Protein AF-A0A0T6B962-F1 (afdb_monomer_lite)

Foldseek 3Di:
DDDDDDDDDDDDDDDDDPPPPVPPPPDDDDVDDDDDPCCVPFNPVPDPDFADAQDPDDDDDDDDAQDKFWADGNNPAPDPRGHPCPCVPVVVVRPDGTHIDGD

Secondary structure (DSSP, 8-state):
-----------------S------------SSPPP-TTHHHH-GGG-SS------SSPPP----TT-EEEE-SSS--SSTTB--SGGG-GGGT--PPPEEEE-

Structure (mmCIF, N/CA/C/O backbone):
data_AF-A0A0T6B962-F1
#
_entry.id   AF-A0A0T6B962-F1
#
loop_
_atom_site.group_PDB
_atom_site.id
_atom_site.type_symbol
_atom_site.label_atom_id
_atom_site.label_alt_id
_atom_site.label_comp_id
_atom_site.label_asym_id
_atom_site.label_entity_id
_atom_site.label_seq_id
_atom_site.pdbx_PDB_ins_code
_atom_site.Cartn_x
_atom_site.Cartn_y
_atom_site.Cartn_z
_atom_site.occupancy
_atom_site.B_iso_or_equiv
_atom_site.auth_seq_id
_atom_site.auth_comp_id
_atom_site.auth_asym_id
_atom_site.auth_atom_id
_atom_site.pdbx_PDB_model_num
ATOM 1 N N . MET A 1 1 ? -47.800 38.612 43.539 1.00 45.03 1 MET A N 1
ATOM 2 C CA . MET A 1 1 ? -47.633 37.770 42.333 1.00 45.03 1 MET A CA 1
ATOM 3 C C . MET A 1 1 ? -46.361 36.953 42.507 1.00 45.03 1 MET A C 1
ATOM 5 O O . MET A 1 1 ? -45.278 37.511 42.420 1.00 45.03 1 MET A O 1
ATOM 9 N N . ALA A 1 2 ? -46.491 35.682 42.890 1.00 36.56 2 ALA A N 1
ATOM 10 C CA . ALA A 1 2 ? -45.364 34.795 43.178 1.00 36.56 2 ALA A CA 1
ATOM 11 C C . ALA A 1 2 ? -44.984 34.001 41.918 1.00 36.56 2 ALA A C 1
ATOM 13 O O . ALA A 1 2 ? -45.821 33.299 41.356 1.00 36.56 2 ALA A O 1
ATOM 14 N N . ILE A 1 3 ? -43.733 34.117 41.475 1.00 45.69 3 ILE A N 1
ATOM 15 C CA . ILE A 1 3 ? -43.151 33.296 40.406 1.00 45.69 3 ILE A CA 1
ATOM 16 C C . ILE A 1 3 ? -42.491 32.068 41.041 1.00 45.69 3 ILE A C 1
ATOM 18 O O . ILE A 1 3 ? -41.436 32.155 41.664 1.00 45.69 3 ILE A O 1
ATOM 22 N N . ASN A 1 4 ? -43.153 30.916 40.923 1.00 36.12 4 ASN A N 1
ATOM 23 C CA . ASN A 1 4 ? -42.670 29.630 41.421 1.00 36.12 4 ASN A CA 1
ATOM 24 C C . ASN A 1 4 ? -41.483 29.131 40.577 1.00 36.12 4 ASN A C 1
ATOM 26 O O . ASN A 1 4 ? -41.661 28.658 39.456 1.00 36.12 4 ASN A O 1
ATOM 30 N N . LEU A 1 5 ? -40.270 29.189 41.130 1.00 50.97 5 LEU A N 1
ATOM 31 C CA . LEU A 1 5 ? -39.082 28.534 40.577 1.00 50.97 5 LEU A CA 1
ATOM 32 C C . LEU A 1 5 ? -39.092 27.046 40.963 1.00 50.97 5 LEU A C 1
ATOM 34 O O . LEU A 1 5 ? -38.653 26.660 42.046 1.00 50.97 5 LEU A O 1
ATOM 38 N N . THR A 1 6 ? -39.587 26.180 40.080 1.00 47.81 6 THR A N 1
ATOM 39 C CA . THR A 1 6 ? -39.531 24.727 40.294 1.00 47.81 6 THR A CA 1
ATOM 40 C C . THR A 1 6 ? -38.126 24.194 40.001 1.00 47.81 6 THR A C 1
ATOM 42 O O . THR A 1 6 ? -37.717 24.057 38.847 1.00 47.81 6 THR A O 1
ATOM 45 N N . ARG A 1 7 ? -37.384 23.870 41.063 1.00 50.84 7 ARG A N 1
ATOM 46 C CA . ARG A 1 7 ? -36.069 23.208 41.039 1.00 50.84 7 ARG A CA 1
ATOM 47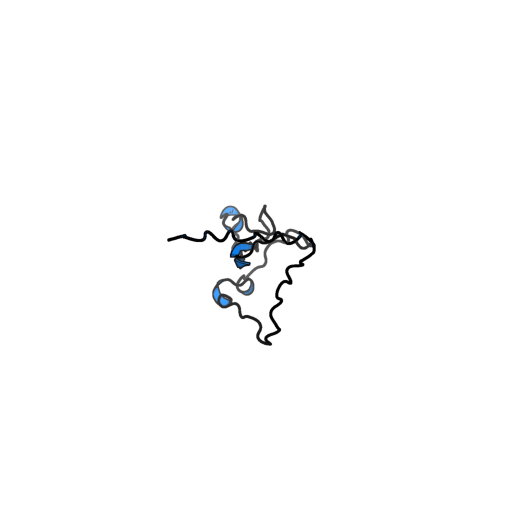 C C . ARG A 1 7 ? -36.215 21.807 40.415 1.00 50.84 7 ARG A C 1
ATOM 49 O O . ARG A 1 7 ? -36.738 20.896 41.056 1.00 50.84 7 ARG A O 1
ATOM 56 N N . ARG A 1 8 ? -35.797 21.615 39.156 1.00 43.09 8 ARG A N 1
ATOM 57 C CA . ARG A 1 8 ? -35.799 20.289 38.505 1.00 43.09 8 ARG A CA 1
ATOM 58 C C . ARG A 1 8 ? -34.811 19.365 39.228 1.00 43.09 8 ARG A C 1
ATOM 60 O O . ARG A 1 8 ? -33.618 19.647 39.276 1.00 43.09 8 ARG A O 1
ATOM 67 N N . LYS A 1 9 ? -35.317 18.270 39.803 1.00 44.16 9 LYS A N 1
ATOM 68 C CA . LYS A 1 9 ? -34.512 17.203 40.414 1.00 44.16 9 LYS A CA 1
ATOM 69 C C . LYS A 1 9 ? -33.656 16.530 39.334 1.00 44.16 9 LYS A C 1
ATOM 71 O O . LYS A 1 9 ? -34.195 15.970 38.382 1.00 44.16 9 LYS A O 1
ATOM 76 N N . ILE A 1 10 ? -32.335 16.592 39.482 1.00 47.19 10 ILE A N 1
ATOM 77 C CA . ILE A 1 10 ? -31.383 15.847 38.653 1.00 47.19 10 ILE A CA 1
ATOM 78 C C . ILE A 1 10 ? -31.394 14.399 39.152 1.00 47.19 10 ILE A C 1
ATOM 80 O O . ILE A 1 10 ? -30.964 14.120 40.268 1.00 47.19 10 ILE A O 1
ATOM 84 N N . ASN A 1 11 ? -31.918 13.483 38.340 1.00 37.28 11 ASN A N 1
ATOM 85 C CA . ASN A 1 11 ? -31.884 12.052 38.626 1.00 37.28 11 ASN A CA 1
ATOM 86 C C . ASN A 1 11 ? -30.536 11.479 38.166 1.00 37.28 11 ASN A C 1
ATOM 88 O O . ASN A 1 11 ? -30.369 11.159 36.990 1.00 37.28 11 ASN A O 1
ATOM 92 N N . PHE A 1 12 ? -29.584 11.336 39.090 1.00 45.31 12 PHE A N 1
ATOM 93 C CA . PHE A 1 12 ? -28.405 10.494 38.885 1.00 45.31 12 PHE A CA 1
ATOM 94 C C . PHE A 1 12 ? -28.856 9.029 38.815 1.00 45.31 12 PHE A C 1
ATOM 96 O O . PHE A 1 12 ? -29.319 8.471 39.808 1.00 45.31 12 PHE A O 1
ATOM 103 N N . ARG A 1 13 ? -28.755 8.410 37.634 1.00 44.00 13 ARG A N 1
ATOM 104 C CA . ARG A 1 13 ? -28.923 6.959 37.470 1.00 44.00 13 ARG A CA 1
ATOM 105 C C . ARG A 1 13 ? -27.546 6.284 37.537 1.00 44.00 13 ARG A C 1
ATOM 107 O O . ARG A 1 13 ? -26.596 6.829 36.978 1.00 44.00 13 ARG A O 1
ATOM 114 N N . PRO A 1 14 ? -27.422 5.147 38.243 1.00 40.28 14 PRO A N 1
ATOM 115 C CA . PRO A 1 14 ? -26.139 4.548 38.581 1.00 40.28 14 PRO A CA 1
ATOM 116 C C . PRO A 1 14 ? -25.439 3.978 37.345 1.00 40.28 14 PRO A C 1
ATOM 118 O O . PRO A 1 14 ? -26.069 3.451 36.429 1.00 40.28 14 PRO A O 1
ATOM 121 N N . VAL A 1 15 ? -24.114 4.090 37.353 1.00 49.84 15 VAL A N 1
ATOM 122 C CA . VAL A 1 15 ? -23.205 3.589 36.323 1.00 49.84 15 VAL A CA 1
ATOM 123 C C . VAL A 1 15 ? -23.060 2.078 36.499 1.00 49.84 15 VAL A C 1
ATOM 125 O O . VAL A 1 15 ? -22.288 1.633 37.340 1.00 49.84 15 VAL A O 1
ATOM 128 N N . LEU A 1 16 ? -23.810 1.277 35.741 1.00 41.47 16 LEU A N 1
ATOM 129 C CA . LEU A 1 16 ? -23.623 -0.176 35.686 1.00 41.47 16 LEU A CA 1
ATOM 130 C C . LEU A 1 16 ? -23.859 -0.696 34.262 1.00 41.47 16 LEU A C 1
ATOM 132 O O . LEU A 1 16 ? -24.994 -0.933 33.861 1.00 41.47 16 LEU A O 1
ATOM 136 N N . ASN A 1 17 ? -22.774 -0.856 33.500 1.00 38.25 17 ASN A N 1
ATOM 137 C CA . ASN A 1 17 ? -22.283 -2.145 32.984 1.00 38.25 17 ASN A CA 1
ATOM 138 C C . ASN A 1 17 ? -21.312 -1.899 31.808 1.00 38.25 17 ASN A C 1
ATOM 140 O O . ASN A 1 17 ? -21.706 -1.448 30.735 1.00 38.25 17 ASN A O 1
ATOM 144 N N . LEU A 1 18 ? -20.035 -2.215 32.030 1.00 40.72 18 LEU A N 1
ATOM 145 C CA . LEU A 1 18 ? -18.882 -1.972 31.153 1.00 40.72 18 LEU A CA 1
ATOM 146 C C . LEU A 1 18 ? -18.781 -2.951 29.958 1.00 40.72 18 LEU A C 1
ATOM 148 O O . LEU A 1 18 ? -17.703 -3.152 29.410 1.00 40.72 18 LEU A O 1
ATOM 152 N N . TYR A 1 19 ? -19.893 -3.571 29.556 1.00 43.00 19 TYR A N 1
ATOM 153 C CA . TYR A 1 19 ? -19.961 -4.554 28.467 1.00 43.00 19 TYR A CA 1
ATOM 154 C C . TYR A 1 19 ? -21.137 -4.283 27.523 1.00 43.00 19 TYR A C 1
ATOM 156 O O . TYR A 1 19 ? -21.796 -5.205 27.040 1.00 43.00 19 TYR A O 1
ATOM 164 N N . ALA A 1 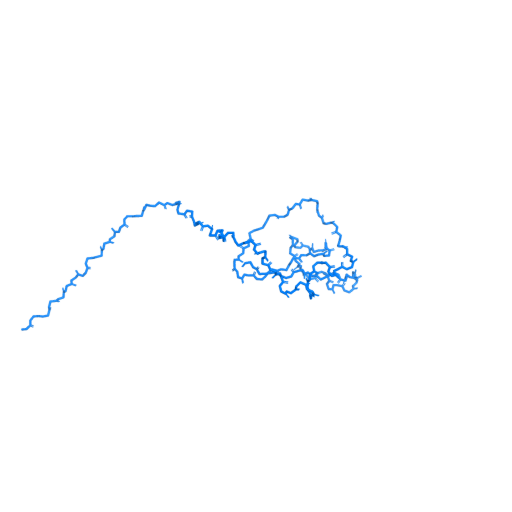20 ? -21.417 -3.013 27.227 1.00 47.00 20 ALA A N 1
ATOM 165 C CA . ALA A 1 20 ? -22.141 -2.692 26.006 1.00 47.00 20 ALA A CA 1
ATOM 166 C C . ALA A 1 20 ? -21.191 -2.968 24.834 1.00 47.00 20 ALA A C 1
ATOM 168 O O . ALA A 1 20 ? -20.520 -2.073 24.333 1.00 47.00 20 ALA A O 1
ATOM 169 N N . LEU A 1 21 ? -21.092 -4.244 24.447 1.00 45.66 21 LEU A N 1
ATOM 170 C CA . LEU A 1 21 ? -20.624 -4.637 23.130 1.00 45.66 21 LEU A CA 1
ATOM 171 C C . LEU A 1 21 ? -21.455 -3.817 22.148 1.00 45.66 21 LEU A C 1
ATOM 173 O O . LEU A 1 21 ? -22.644 -4.095 21.962 1.00 45.66 21 LEU A O 1
ATOM 177 N N . GLU A 1 22 ? -20.861 -2.767 21.589 1.00 44.47 22 GLU A N 1
ATOM 178 C CA . GLU A 1 22 ? -21.392 -2.112 20.410 1.00 44.47 22 GLU A CA 1
ATOM 179 C C . GLU A 1 22 ? -21.562 -3.228 19.391 1.00 44.47 22 GLU A C 1
ATOM 181 O O . GLU A 1 22 ? -20.598 -3.789 18.865 1.00 44.47 22 GLU A O 1
ATOM 186 N N . ARG A 1 23 ? -22.811 -3.668 19.225 1.00 47.81 23 ARG A N 1
ATOM 187 C CA . ARG A 1 23 ? -23.157 -4.677 18.244 1.00 47.81 23 ARG A CA 1
ATOM 188 C C . ARG A 1 23 ? -22.827 -4.020 16.922 1.00 47.81 23 ARG A C 1
ATOM 190 O O . ARG A 1 23 ? -23.574 -3.158 16.465 1.00 47.81 23 ARG A O 1
ATOM 197 N N . VAL A 1 24 ? -21.684 -4.384 16.351 1.00 44.53 24 VAL A N 1
ATOM 198 C CA . VAL A 1 24 ? -21.358 -4.067 14.968 1.00 44.53 24 VAL A CA 1
ATOM 199 C C . VAL A 1 24 ? -22.571 -4.539 14.180 1.00 44.53 24 VAL A C 1
ATOM 201 O O . VAL A 1 24 ? -22.880 -5.733 14.175 1.00 44.53 24 VAL A O 1
ATOM 204 N N . ASN A 1 25 ? -23.341 -3.597 13.635 1.00 49.19 25 ASN A N 1
ATOM 205 C CA . ASN A 1 25 ? -24.519 -3.906 12.842 1.00 49.19 25 ASN A CA 1
ATOM 206 C C . ASN A 1 25 ? -24.016 -4.559 11.557 1.00 49.19 25 ASN A C 1
ATOM 2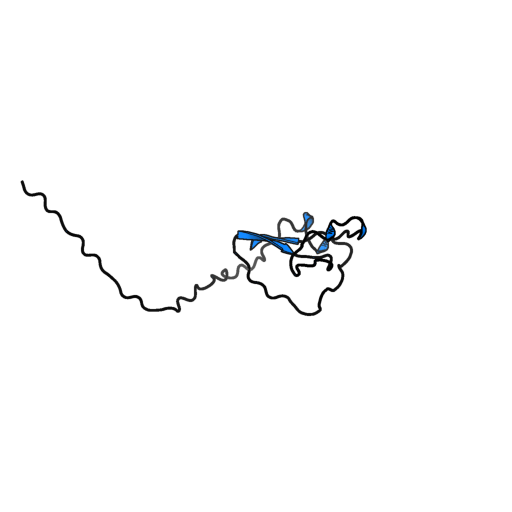08 O O . ASN A 1 25 ? -23.788 -3.887 10.555 1.00 49.19 25 ASN A O 1
ATOM 212 N N . TYR A 1 26 ? -23.785 -5.870 11.599 1.00 54.09 26 TYR A N 1
ATOM 213 C CA . TYR A 1 26 ? -23.534 -6.634 10.395 1.00 54.09 26 TYR A CA 1
ATOM 214 C C . TYR A 1 26 ? -24.802 -6.521 9.555 1.00 54.09 26 TYR A C 1
ATOM 216 O O . TYR A 1 26 ? -25.883 -6.933 9.991 1.00 54.09 26 TYR A O 1
ATOM 224 N N . SER A 1 27 ? -24.670 -5.858 8.404 1.00 59.50 27 SER A N 1
ATOM 225 C CA . SER A 1 27 ? -25.771 -5.564 7.495 1.00 59.50 27 SER A CA 1
ATOM 226 C C . SER A 1 27 ? -26.594 -6.829 7.269 1.00 59.50 27 SER A C 1
ATOM 228 O O . SER A 1 27 ? -26.048 -7.890 6.951 1.00 59.50 27 SER A O 1
ATOM 230 N N . LYS A 1 28 ? -27.910 -6.735 7.491 1.00 54.88 28 LYS A N 1
ATOM 231 C CA . LYS A 1 28 ? -28.839 -7.827 7.200 1.00 54.88 28 LYS A CA 1
ATOM 232 C C . LYS A 1 28 ? -28.676 -8.176 5.723 1.00 54.88 28 LYS A C 1
ATOM 234 O O . LYS A 1 28 ? -29.031 -7.380 4.866 1.00 54.88 28 LYS A O 1
ATOM 239 N N . LYS A 1 29 ? -28.097 -9.352 5.483 1.00 56.78 29 LYS A N 1
ATOM 240 C CA . LYS A 1 29 ? -27.881 -10.050 4.211 1.00 56.78 29 LYS A CA 1
ATOM 241 C C . LYS A 1 29 ? -28.818 -9.562 3.090 1.00 56.78 29 LYS A C 1
ATOM 243 O O . LYS A 1 29 ? -29.920 -10.081 2.935 1.00 56.78 29 LYS A O 1
ATOM 248 N N . SER A 1 30 ? -28.377 -8.584 2.301 1.00 63.00 30 SER A N 1
ATOM 249 C CA . SER A 1 30 ? -28.850 -8.438 0.927 1.00 63.00 30 SER A CA 1
ATOM 250 C C . SER A 1 30 ? -28.120 -9.488 0.091 1.00 63.00 30 SER A C 1
ATOM 252 O O . SER A 1 30 ? -26.924 -9.712 0.275 1.00 63.00 30 SER A O 1
ATOM 254 N N . ASN A 1 31 ? -28.826 -10.157 -0.822 1.00 68.31 31 ASN A N 1
ATOM 255 C CA . ASN A 1 31 ? -28.211 -11.128 -1.742 1.00 68.31 31 ASN A CA 1
ATOM 256 C C . ASN A 1 31 ? -27.309 -10.457 -2.794 1.00 68.31 31 ASN A C 1
ATOM 258 O O . ASN A 1 31 ? -26.671 -11.130 -3.598 1.00 68.31 31 ASN A O 1
ATOM 262 N N . GLU A 1 32 ? -27.256 -9.129 -2.790 1.00 74.94 32 GLU A N 1
ATOM 263 C CA . GLU A 1 32 ? -26.483 -8.327 -3.718 1.00 74.94 32 GLU A CA 1
ATOM 264 C C . GLU A 1 32 ? -25.160 -7.940 -3.064 1.00 74.94 32 GLU A C 1
ATOM 266 O O . GLU A 1 32 ? -25.115 -7.165 -2.105 1.00 74.94 32 GLU A O 1
ATOM 271 N N . ILE A 1 33 ? -24.079 -8.522 -3.582 1.00 75.12 33 ILE A N 1
ATOM 272 C CA . ILE A 1 33 ? -22.712 -8.147 -3.226 1.00 75.12 33 ILE A CA 1
ATOM 273 C C . ILE A 1 33 ? -22.520 -6.688 -3.668 1.00 75.12 33 ILE A C 1
ATOM 275 O O . ILE A 1 33 ? -22.742 -6.397 -4.849 1.00 75.12 33 ILE A O 1
ATOM 279 N N . PRO A 1 34 ? -22.117 -5.765 -2.773 1.00 72.81 34 PRO A N 1
ATOM 280 C CA . PRO A 1 34 ? -21.852 -4.386 -3.158 1.00 72.81 34 PRO A CA 1
ATOM 281 C C . PRO A 1 34 ? -20.771 -4.374 -4.240 1.00 72.81 34 PRO A C 1
ATOM 283 O O . PRO A 1 34 ? -19.654 -4.853 -4.036 1.00 72.81 34 PRO A O 1
ATOM 286 N N . LYS A 1 35 ? -21.126 -3.868 -5.423 1.00 73.31 35 LYS A N 1
ATOM 287 C CA . LYS A 1 35 ? -20.204 -3.796 -6.556 1.00 73.31 35 LYS A CA 1
ATOM 288 C C . LYS A 1 35 ? -19.257 -2.621 -6.357 1.00 73.31 35 LYS A C 1
ATOM 290 O O . LYS A 1 35 ? -19.683 -1.514 -6.032 1.00 73.31 35 LYS A O 1
ATOM 295 N N . ASN A 1 36 ? -17.969 -2.858 -6.580 1.00 71.50 36 ASN A N 1
ATOM 296 C CA . ASN A 1 36 ? -16.977 -1.797 -6.566 1.00 71.50 36 ASN A CA 1
ATOM 297 C C . ASN A 1 36 ? -17.146 -0.928 -7.823 1.00 71.50 36 ASN A C 1
ATOM 299 O O . ASN A 1 36 ? -16.743 -1.319 -8.912 1.00 71.50 36 ASN A O 1
ATOM 303 N N . VAL A 1 37 ? -17.731 0.261 -7.679 1.00 78.00 37 VAL A N 1
ATOM 304 C CA . VAL A 1 37 ? -18.023 1.162 -8.811 1.00 78.00 37 VAL A CA 1
ATOM 305 C C . VAL A 1 37 ? -16.747 1.632 -9.531 1.00 78.00 37 VAL A C 1
ATOM 307 O O . VAL A 1 37 ? -16.791 1.981 -10.704 1.00 78.00 37 VAL A O 1
ATOM 310 N N . ILE A 1 38 ? -15.588 1.605 -8.862 1.00 69.12 38 ILE A N 1
ATOM 311 C CA . ILE A 1 38 ? -14.287 1.974 -9.448 1.00 69.12 38 ILE A CA 1
ATOM 312 C C . ILE A 1 38 ? -13.484 0.758 -9.941 1.00 69.12 38 ILE A C 1
ATOM 314 O O . ILE A 1 38 ? -12.269 0.875 -10.143 1.00 69.12 38 ILE A O 1
ATOM 318 N N . GLN A 1 39 ? -14.131 -0.404 -10.112 1.00 67.06 39 GLN A N 1
ATOM 319 C CA . GLN A 1 39 ? -13.448 -1.656 -10.433 1.00 67.06 39 GLN A CA 1
ATOM 320 C C . GLN A 1 39 ? -12.601 -1.531 -11.710 1.00 67.06 39 GLN A C 1
ATOM 322 O O . GLN A 1 39 ? -11.422 -1.876 -11.705 1.00 67.06 39 GLN A O 1
ATOM 327 N N . ASP A 1 40 ? -13.134 -0.927 -12.763 1.00 65.00 40 ASP A N 1
ATOM 328 C CA . ASP A 1 40 ? -12.448 -0.876 -14.060 1.00 65.00 40 ASP A CA 1
ATOM 329 C C . ASP A 1 40 ? -11.287 0.135 -14.110 1.00 65.00 40 ASP A C 1
ATOM 331 O O . ASP A 1 40 ? -10.461 0.105 -15.020 1.00 65.00 40 ASP A O 1
ATOM 335 N N . LEU A 1 41 ? -11.192 1.034 -13.122 1.00 64.69 41 LEU A N 1
ATOM 336 C CA . LEU A 1 41 ? -10.225 2.136 -13.118 1.00 64.69 41 LEU A CA 1
ATOM 337 C C . LEU A 1 41 ? -9.017 1.881 -12.204 1.00 64.69 41 LEU A C 1
ATOM 339 O O . LEU A 1 41 ? -7.913 2.342 -12.501 1.00 64.69 41 LEU A O 1
ATOM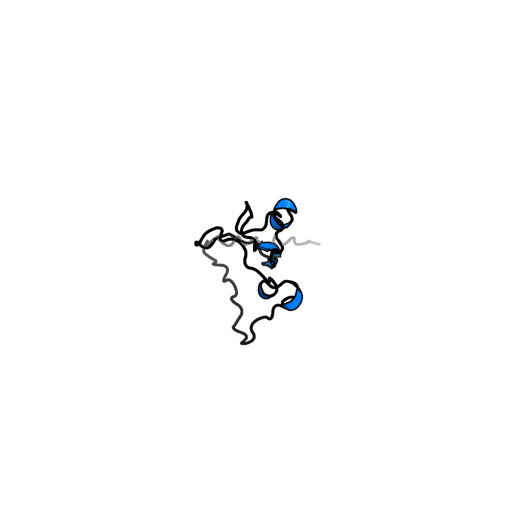 343 N N . ILE A 1 42 ? -9.219 1.230 -11.049 1.00 63.47 42 ILE A N 1
ATOM 344 C CA . ILE A 1 42 ? -8.211 1.160 -9.966 1.00 63.47 42 ILE A CA 1
ATOM 345 C C . ILE A 1 42 ? -8.130 -0.249 -9.335 1.00 63.47 42 ILE A C 1
ATOM 347 O O . ILE A 1 42 ? -7.557 -0.418 -8.258 1.00 63.47 42 ILE A O 1
ATOM 351 N N . SER A 1 43 ? -8.670 -1.292 -9.973 1.00 64.94 43 SER A N 1
ATOM 352 C CA . SER A 1 43 ? -8.593 -2.643 -9.391 1.00 64.94 43 SER A CA 1
ATOM 353 C C . SER A 1 43 ? -7.211 -3.269 -9.481 1.00 64.94 43 SER A C 1
ATOM 355 O O . SER A 1 43 ? -6.445 -3.018 -10.416 1.00 64.94 43 SER A O 1
ATOM 357 N N . ALA A 1 44 ? -6.923 -4.144 -8.512 1.00 66.50 44 ALA A N 1
ATOM 358 C CA . ALA A 1 44 ? -5.769 -5.038 -8.560 1.00 66.50 44 ALA A CA 1
ATOM 359 C C . ALA A 1 44 ? -5.736 -5.847 -9.865 1.00 66.50 44 ALA A C 1
ATOM 361 O O . ALA A 1 44 ? -4.658 -6.049 -10.411 1.00 66.50 44 ALA A O 1
ATOM 362 N N . ASP A 1 45 ? -6.903 -6.225 -10.394 1.00 67.31 45 ASP A N 1
ATOM 363 C CA . ASP A 1 45 ? -7.040 -7.041 -11.607 1.00 67.31 45 ASP A CA 1
ATOM 364 C C . ASP A 1 45 ? -6.467 -6.364 -12.862 1.00 67.31 45 ASP A C 1
ATOM 366 O O . ASP A 1 45 ? -6.026 -7.034 -13.791 1.00 67.31 45 ASP A O 1
ATOM 370 N N . ALA A 1 46 ? -6.411 -5.028 -12.884 1.00 71.12 46 ALA A N 1
ATOM 371 C CA . ALA A 1 46 ? -5.816 -4.277 -13.987 1.00 71.12 46 ALA A CA 1
ATOM 372 C C . ALA A 1 46 ? -4.273 -4.249 -13.936 1.00 71.12 46 ALA A C 1
ATOM 374 O O . ALA A 1 46 ? -3.626 -3.754 -14.864 1.00 71.12 46 ALA A O 1
ATOM 375 N N . GLN A 1 47 ? -3.649 -4.743 -12.859 1.00 73.44 47 GLN A N 1
ATOM 376 C CA . GLN A 1 47 ? -2.194 -4.830 -12.762 1.00 73.44 47 GLN A CA 1
ATOM 377 C C . GLN A 1 47 ? -1.701 -6.047 -13.554 1.00 73.44 47 GLN A C 1
ATOM 379 O O . GLN A 1 47 ? -1.965 -7.189 -13.203 1.00 73.44 47 GLN A O 1
ATOM 384 N N . LYS A 1 48 ? -0.931 -5.801 -14.620 1.00 81.38 48 LYS A N 1
ATOM 385 C CA . LYS A 1 48 ? -0.401 -6.852 -15.511 1.00 81.38 48 LYS A CA 1
ATOM 386 C C . LYS A 1 48 ? 0.576 -7.817 -14.821 1.00 81.38 48 LYS A C 1
ATOM 388 O O . LYS A 1 48 ? 0.839 -8.901 -15.330 1.00 81.38 48 LYS A O 1
ATOM 393 N N . GLU A 1 49 ? 1.157 -7.401 -13.701 1.00 86.75 49 GLU A N 1
ATOM 394 C CA . GLU A 1 49 ? 2.240 -8.094 -13.007 1.00 86.75 49 GLU A CA 1
ATOM 395 C C . GLU A 1 49 ? 2.076 -7.979 -11.488 1.00 86.75 49 GLU A C 1
ATOM 397 O O . GLU A 1 49 ? 1.797 -6.901 -10.955 1.00 86.75 49 GLU A O 1
ATOM 402 N N . ASN A 1 50 ? 2.317 -9.089 -10.790 1.00 85.94 50 ASN A N 1
ATOM 403 C CA . ASN A 1 50 ? 2.292 -9.138 -9.331 1.00 85.94 50 ASN A CA 1
ATOM 404 C C . ASN A 1 50 ? 3.549 -8.496 -8.729 1.00 85.94 50 ASN A C 1
ATOM 406 O O . ASN A 1 50 ? 4.632 -8.535 -9.316 1.00 85.94 50 ASN A O 1
ATOM 410 N N . GLY A 1 51 ? 3.402 -7.908 -7.540 1.00 88.38 51 GLY A N 1
ATOM 411 C CA . GLY A 1 51 ? 4.529 -7.398 -6.765 1.00 88.38 51 GLY A CA 1
ATOM 412 C C . GLY A 1 51 ? 5.393 -8.501 -6.158 1.00 88.38 51 GLY A C 1
ATOM 413 O O . GLY A 1 51 ? 5.090 -9.692 -6.233 1.00 88.38 51 GLY A O 1
ATOM 414 N N . ILE A 1 52 ? 6.479 -8.085 -5.512 1.00 93.81 52 ILE A N 1
ATOM 415 C CA . ILE A 1 52 ? 7.373 -9.003 -4.802 1.00 93.81 52 ILE A CA 1
ATOM 416 C C . ILE A 1 52 ? 6.698 -9.467 -3.505 1.00 93.81 52 ILE A C 1
ATOM 418 O O . ILE A 1 52 ? 6.034 -8.686 -2.823 1.00 93.81 52 ILE A O 1
ATOM 422 N N . ILE A 1 53 ? 6.889 -10.735 -3.142 1.00 94.38 53 ILE A N 1
ATOM 423 C CA . ILE A 1 53 ? 6.418 -11.266 -1.860 1.00 94.38 53 ILE A CA 1
ATOM 424 C C . ILE A 1 53 ? 7.251 -10.636 -0.738 1.00 94.38 53 ILE A C 1
ATOM 426 O O . ILE A 1 53 ? 8.461 -10.842 -0.684 1.00 94.38 53 ILE A O 1
ATOM 430 N N . TYR A 1 54 ? 6.605 -9.876 0.150 1.00 94.81 54 TYR A N 1
ATOM 431 C CA . TYR A 1 54 ? 7.258 -9.303 1.332 1.00 94.81 54 TYR A CA 1
ATOM 432 C C . TYR A 1 54 ? 7.343 -10.320 2.479 1.00 94.81 54 TYR A C 1
ATOM 434 O O . TYR A 1 54 ? 8.425 -10.599 2.982 1.00 94.81 54 TYR A O 1
ATOM 442 N N . ASP A 1 55 ? 6.202 -10.904 2.857 1.00 95.00 55 ASP A N 1
ATOM 443 C CA . ASP A 1 55 ? 6.082 -11.989 3.836 1.00 95.00 55 ASP A CA 1
ATOM 444 C C . ASP A 1 55 ? 4.937 -12.922 3.394 1.00 95.00 55 ASP A C 1
ATOM 446 O O . ASP A 1 55 ? 4.041 -12.520 2.648 1.00 95.00 55 ASP A O 1
ATOM 450 N N . LYS A 1 56 ? 4.974 -14.182 3.831 1.00 95.62 56 LYS A N 1
ATOM 451 C CA . LYS A 1 56 ? 3.918 -15.184 3.621 1.00 95.62 56 LYS A CA 1
ATOM 452 C C . LYS A 1 56 ? 2.829 -15.118 4.698 1.00 95.62 56 LYS A C 1
ATOM 454 O O . LYS A 1 56 ? 1.823 -15.815 4.591 1.00 95.62 56 LYS A O 1
ATOM 459 N N . LYS A 1 57 ? 3.034 -14.322 5.751 1.00 94.69 57 LYS A N 1
ATOM 460 C CA . LYS A 1 57 ? 2.084 -14.141 6.855 1.00 94.69 57 LYS A CA 1
ATOM 461 C C . LYS A 1 57 ? 1.153 -12.943 6.608 1.00 94.69 57 LYS A C 1
ATOM 463 O O . LYS A 1 57 ? 1.591 -11.942 6.045 1.00 94.69 57 LYS A O 1
ATOM 468 N N . PRO A 1 58 ? -0.119 -13.008 7.045 1.00 95.00 58 PRO A N 1
ATOM 469 C CA . PRO A 1 58 ? -1.034 -11.877 6.949 1.00 95.00 58 PRO A CA 1
ATOM 470 C C . PRO A 1 58 ? -0.699 -10.790 7.978 1.00 95.00 58 PRO A C 1
ATOM 472 O O . PRO A 1 58 ? -0.216 -11.076 9.075 1.00 95.00 58 PRO A O 1
ATOM 475 N N . PHE A 1 59 ? -1.049 -9.546 7.654 1.00 94.44 59 PHE A N 1
ATOM 476 C CA . PHE A 1 59 ? -0.939 -8.414 8.572 1.00 94.44 59 PHE A CA 1
ATOM 477 C C . PHE A 1 59 ? -2.258 -8.188 9.313 1.00 94.44 59 PHE A C 1
ATOM 479 O O . PHE A 1 59 ? -3.324 -8.142 8.701 1.00 94.44 59 PHE A O 1
ATOM 486 N N . ARG A 1 60 ? -2.183 -8.004 10.634 1.00 94.62 60 ARG A N 1
ATOM 487 C CA . ARG A 1 60 ? -3.293 -7.495 11.449 1.00 94.62 60 ARG A CA 1
ATOM 488 C C . ARG A 1 60 ? -3.015 -6.031 11.764 1.00 94.62 60 ARG A C 1
ATOM 490 O O . ARG A 1 60 ? -1.960 -5.727 12.313 1.00 94.62 60 ARG A O 1
ATOM 497 N N . MET A 1 61 ? -3.944 -5.141 11.425 1.00 93.62 61 MET A N 1
ATOM 498 C CA . MET A 1 61 ? -3.846 -3.722 11.764 1.00 93.62 61 MET A CA 1
ATOM 499 C C . MET A 1 61 ? -5.214 -3.160 12.164 1.00 93.62 61 MET A C 1
ATOM 501 O O . MET A 1 61 ? -6.216 -3.547 11.558 1.00 93.62 61 MET A O 1
ATOM 505 N N . PRO A 1 62 ? -5.274 -2.258 13.156 1.00 93.69 62 PRO A N 1
ATOM 506 C CA . PRO A 1 62 ? -6.482 -1.498 13.431 1.00 93.69 62 PRO A CA 1
ATOM 507 C C . PRO A 1 62 ? -6.721 -0.473 12.317 1.00 93.69 62 PRO A C 1
ATOM 509 O O . PRO A 1 62 ? -5.778 0.120 11.785 1.00 93.69 62 PRO A O 1
ATOM 512 N N . LEU A 1 63 ? -7.988 -0.266 11.976 1.00 93.38 63 LEU A N 1
ATOM 513 C CA . LEU A 1 63 ? -8.430 0.708 10.987 1.00 93.38 63 LEU A CA 1
ATOM 514 C C . LEU A 1 63 ? -9.468 1.638 11.619 1.00 93.38 63 LEU A C 1
ATOM 516 O O . LEU A 1 63 ? -10.268 1.208 12.446 1.00 93.38 63 LEU A O 1
ATOM 520 N N . GLU A 1 64 ? -9.434 2.908 11.230 1.00 93.56 64 GLU A N 1
ATOM 521 C CA . GLU A 1 64 ? -10.373 3.941 11.670 1.00 93.56 64 GLU A CA 1
ATOM 522 C C . GLU A 1 64 ? -11.418 4.168 10.572 1.00 93.56 64 GLU A C 1
ATOM 524 O O . GLU A 1 64 ? -11.055 4.322 9.403 1.00 93.56 64 GLU A O 1
ATOM 529 N N . ALA A 1 65 ? -12.700 4.198 10.939 1.00 93.69 65 ALA A N 1
ATOM 530 C CA . ALA A 1 65 ? -13.793 4.434 9.996 1.00 93.69 65 ALA A CA 1
ATOM 531 C C . ALA A 1 65 ? -13.707 5.836 9.363 1.00 93.69 65 ALA A C 1
ATOM 533 O O . ALA A 1 65 ? -13.336 6.806 10.027 1.00 93.69 65 ALA A O 1
ATOM 534 N N . GLY A 1 66 ? -14.035 5.940 8.075 1.00 91.50 66 GLY A N 1
ATOM 535 C CA . GLY A 1 66 ? -13.960 7.175 7.285 1.00 91.50 66 GLY A CA 1
ATOM 536 C C . 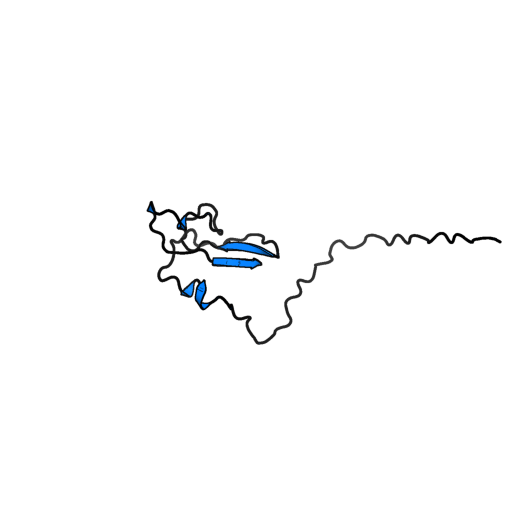GLY A 1 66 ? -12.536 7.604 6.915 1.00 91.50 66 GLY A C 1
ATOM 537 O O . GLY A 1 66 ? -12.328 8.650 6.296 1.00 91.50 66 GLY A O 1
ATOM 538 N N . LYS A 1 67 ? -11.515 6.821 7.287 1.00 93.62 67 LYS A N 1
ATOM 539 C CA . LYS A 1 67 ? -10.124 7.113 6.939 1.00 93.62 67 LYS A CA 1
ATOM 540 C C . LYS A 1 67 ? -9.724 6.403 5.659 1.00 93.62 67 LYS A C 1
ATOM 542 O O . LYS A 1 67 ? -9.982 5.219 5.450 1.00 93.62 67 LYS A O 1
ATOM 547 N N . ARG A 1 68 ? -9.024 7.142 4.799 1.00 93.44 68 ARG A N 1
ATOM 548 C CA . ARG A 1 68 ? -8.509 6.631 3.528 1.00 93.44 68 ARG A CA 1
ATOM 549 C C . ARG A 1 68 ? -7.141 5.997 3.729 1.00 93.44 68 ARG A C 1
ATOM 551 O O . ARG A 1 68 ? -6.182 6.666 4.116 1.00 93.44 68 ARG A O 1
ATOM 558 N N . TYR A 1 69 ? -7.039 4.724 3.386 1.00 94.44 69 TYR A N 1
ATOM 559 C CA . TYR A 1 69 ? -5.810 3.949 3.418 1.00 94.44 69 TYR A CA 1
ATOM 560 C C . TYR A 1 69 ? -5.339 3.621 2.001 1.00 94.44 69 TYR A C 1
ATOM 562 O O . TYR A 1 69 ? -6.092 3.664 1.027 1.00 94.44 69 TYR A O 1
ATOM 570 N N . SER A 1 70 ? -4.044 3.339 1.868 1.00 95.00 70 SER A N 1
ATOM 571 C CA . SER A 1 70 ? -3.428 2.921 0.607 1.00 95.00 70 SER A CA 1
ATOM 572 C C . SER A 1 70 ? -2.683 1.612 0.830 1.00 95.00 70 SER A C 1
ATOM 574 O O . SER A 1 70 ? -1.638 1.613 1.474 1.00 95.00 70 SER A O 1
ATOM 576 N N . TRP A 1 71 ? -3.207 0.510 0.306 1.00 95.12 71 TRP A N 1
ATOM 577 C CA . TRP A 1 71 ? -2.609 -0.818 0.392 1.00 95.12 71 TRP A CA 1
ATOM 578 C C . TRP A 1 71 ? -1.441 -0.973 -0.587 1.00 95.12 71 TRP A C 1
ATOM 580 O O . TRP A 1 71 ? -1.531 -0.560 -1.749 1.00 95.12 71 TRP A O 1
ATOM 590 N N . CYS A 1 72 ? -0.333 -1.565 -0.139 1.00 95.00 72 CYS A N 1
ATOM 591 C CA . CYS A 1 72 ? 0.825 -1.805 -0.996 1.00 95.00 72 CYS A CA 1
ATOM 592 C C . CYS A 1 72 ? 0.599 -3.001 -1.938 1.00 95.00 72 CYS A C 1
ATOM 594 O O . CYS A 1 72 ? 0.280 -4.096 -1.491 1.00 95.00 72 CYS A O 1
ATOM 596 N N . LEU A 1 73 ? 0.852 -2.813 -3.239 1.00 93.25 73 LEU A N 1
ATOM 597 C CA . LEU A 1 73 ? 0.844 -3.897 -4.238 1.00 93.25 73 LEU A CA 1
ATOM 598 C C . LEU A 1 73 ? 2.218 -4.236 -4.809 1.00 93.25 73 LEU A C 1
ATOM 600 O O . LEU A 1 73 ? 2.388 -5.308 -5.371 1.00 93.25 73 LEU A O 1
ATOM 604 N N . CYS A 1 74 ? 3.210 -3.351 -4.682 1.00 93.75 74 CYS A N 1
ATOM 605 C CA . CYS A 1 74 ? 4.533 -3.593 -5.263 1.00 93.75 74 CYS A CA 1
ATOM 606 C C . CYS A 1 74 ? 5.437 -4.482 -4.393 1.00 93.75 74 CYS A C 1
ATOM 608 O O . CYS A 1 74 ? 6.469 -4.953 -4.870 1.00 93.75 74 CYS A O 1
ATOM 610 N N . GLY A 1 75 ? 5.096 -4.672 -3.113 1.00 93.44 75 GLY A N 1
ATOM 611 C CA . GLY A 1 75 ? 5.881 -5.475 -2.170 1.00 93.44 75 GLY A CA 1
ATOM 612 C C . GLY A 1 75 ? 7.137 -4.801 -1.614 1.00 93.44 75 GLY A C 1
ATOM 613 O O . GLY A 1 75 ? 7.783 -5.351 -0.731 1.00 93.44 75 GLY A O 1
ATOM 614 N N . ARG A 1 76 ? 7.490 -3.602 -2.095 1.00 94.50 76 ARG A N 1
ATOM 615 C CA . ARG A 1 76 ? 8.741 -2.908 -1.731 1.00 94.50 76 ARG A CA 1
ATOM 616 C C . ARG A 1 76 ? 8.597 -1.855 -0.636 1.00 94.50 76 ARG A C 1
ATOM 618 O O . ARG A 1 76 ? 9.563 -1.155 -0.342 1.00 94.50 76 ARG A O 1
ATOM 625 N N . SER A 1 77 ? 7.399 -1.684 -0.085 1.00 96.25 77 SER A N 1
ATOM 626 C CA . SER A 1 77 ? 7.183 -0.670 0.941 1.00 96.25 77 SER A CA 1
ATOM 627 C C . SER A 1 77 ? 7.940 -1.004 2.223 1.00 96.25 77 SER A C 1
ATOM 629 O O . SER A 1 77 ? 7.981 -2.159 2.640 1.00 96.25 77 SER A O 1
ATOM 631 N N . LYS A 1 78 ? 8.497 0.015 2.881 1.00 94.44 78 LYS A N 1
ATOM 632 C CA . LYS A 1 78 ? 9.104 -0.121 4.211 1.00 94.44 78 LYS A CA 1
ATOM 633 C C . LYS A 1 78 ? 8.073 -0.037 5.342 1.00 94.44 78 LYS A C 1
ATOM 635 O O . LYS A 1 78 ? 8.420 -0.302 6.486 1.00 94.44 78 LYS A O 1
ATOM 640 N N . LYS A 1 79 ? 6.822 0.337 5.038 1.00 95.00 79 LYS A N 1
ATOM 641 C CA . LYS A 1 79 ? 5.721 0.510 6.006 1.00 95.00 79 LYS A CA 1
ATOM 642 C C . LYS A 1 79 ? 4.558 -0.453 5.738 1.00 95.00 79 LYS A C 1
ATOM 644 O O . LYS A 1 79 ? 3.394 -0.057 5.804 1.00 95.00 79 LYS A O 1
ATOM 649 N N . GLN A 1 80 ? 4.878 -1.705 5.407 1.00 95.25 80 GLN A N 1
ATOM 650 C CA . GLN A 1 80 ? 3.871 -2.738 5.149 1.00 95.25 80 GLN A CA 1
ATOM 651 C C . GLN A 1 80 ? 2.888 -2.872 6.325 1.00 95.25 80 GLN A C 1
ATOM 653 O O . GLN A 1 80 ? 3.311 -2.757 7.478 1.00 95.25 80 GLN A O 1
ATOM 658 N N . PRO A 1 81 ? 1.587 -3.098 6.059 1.00 95.56 81 PRO A N 1
ATOM 659 C CA . PRO A 1 81 ? 0.972 -3.420 4.757 1.00 95.56 81 PRO A CA 1
ATOM 660 C C . PRO A 1 81 ? 0.626 -2.202 3.875 1.00 95.56 81 PRO A C 1
ATOM 662 O O . PRO A 1 81 ? 0.102 -2.340 2.765 1.00 95.56 81 PRO A O 1
ATOM 665 N N . LEU A 1 82 ? 0.872 -0.989 4.371 1.00 96.88 82 LEU A N 1
ATOM 666 C CA . LEU A 1 82 ? 0.489 0.241 3.691 1.00 96.88 82 LEU A CA 1
ATOM 667 C C . LEU A 1 82 ? 1.565 0.706 2.710 1.00 96.88 82 LEU A C 1
ATOM 669 O O . LEU A 1 82 ? 2.746 0.389 2.813 1.00 96.88 82 LEU A O 1
ATOM 673 N N . CYS A 1 83 ? 1.139 1.490 1.730 1.00 96.44 83 CYS A N 1
ATOM 674 C CA . CYS A 1 83 ? 2.015 2.096 0.749 1.00 96.44 83 CYS A CA 1
ATOM 675 C C . CYS A 1 83 ? 2.702 3.350 1.312 1.00 96.44 83 CYS A C 1
ATOM 677 O O . CYS A 1 83 ? 2.045 4.323 1.668 1.00 96.44 83 CYS A O 1
ATOM 679 N N . ASP A 1 84 ? 4.033 3.378 1.260 1.00 96.50 84 ASP A N 1
ATOM 680 C CA . ASP A 1 84 ? 4.885 4.517 1.646 1.00 96.50 84 ASP A CA 1
ATOM 681 C C . ASP A 1 84 ? 5.333 5.406 0.471 1.00 96.50 84 ASP A C 1
ATOM 683 O O . ASP A 1 84 ? 6.048 6.383 0.668 1.00 96.50 84 ASP A O 1
ATOM 687 N N . GLY A 1 85 ? 4.928 5.077 -0.758 1.00 94.19 85 GLY A N 1
ATOM 688 C CA . GLY A 1 85 ? 5.313 5.816 -1.965 1.00 94.19 85 GLY A CA 1
ATOM 689 C C . GLY A 1 85 ? 6.531 5.256 -2.699 1.00 94.19 85 GLY A C 1
ATOM 690 O O . GLY A 1 85 ? 6.831 5.735 -3.790 1.00 94.19 85 GLY A O 1
ATOM 691 N N . THR A 1 86 ? 7.167 4.191 -2.194 1.00 94.69 86 THR A N 1
ATOM 692 C CA . THR A 1 86 ? 8.333 3.551 -2.837 1.00 94.69 86 THR A CA 1
ATOM 693 C C . THR A 1 86 ? 8.056 3.116 -4.283 1.00 94.69 86 THR A C 1
ATOM 695 O O . THR A 1 86 ? 8.953 3.150 -5.122 1.00 94.69 86 THR A O 1
ATOM 698 N N . HIS A 1 87 ? 6.801 2.789 -4.614 1.00 91.88 87 HIS A N 1
ATOM 699 C CA . HIS A 1 87 ? 6.370 2.460 -5.980 1.00 91.88 87 HIS A CA 1
ATOM 700 C C . HIS A 1 87 ? 6.593 3.584 -7.007 1.00 91.88 87 HIS A C 1
ATOM 702 O O . HIS A 1 87 ? 6.607 3.315 -8.199 1.00 91.88 87 HIS A O 1
ATOM 708 N N . LYS A 1 88 ? 6.772 4.838 -6.572 1.00 92.38 88 LYS A N 1
ATOM 709 C CA . LYS A 1 88 ? 7.051 5.971 -7.467 1.00 92.38 88 LYS A CA 1
ATOM 710 C C . LYS A 1 88 ? 8.536 6.149 -7.774 1.00 92.38 88 LYS A C 1
ATOM 712 O O . LYS A 1 88 ? 8.883 7.008 -8.580 1.00 92.38 88 LYS A O 1
ATOM 717 N N . ASN A 1 89 ? 9.416 5.393 -7.117 1.00 92.19 89 ASN A N 1
ATOM 718 C CA . ASN A 1 89 ? 10.847 5.525 -7.339 1.00 92.19 89 ASN A CA 1
ATOM 719 C C . ASN A 1 89 ? 11.200 5.087 -8.772 1.00 92.19 89 ASN A C 1
ATOM 721 O O . ASN A 1 89 ? 11.081 3.913 -9.130 1.00 92.19 89 ASN A O 1
ATOM 725 N N . GLN A 1 90 ? 11.672 6.044 -9.573 1.00 89.94 90 GLN A N 1
ATOM 726 C CA . GLN A 1 90 ? 12.034 5.849 -10.977 1.00 89.94 90 GLN A CA 1
ATOM 727 C C . GLN A 1 90 ? 13.173 4.839 -11.164 1.00 89.94 90 GLN A C 1
ATOM 729 O O . GLN A 1 90 ? 13.181 4.108 -12.152 1.00 89.94 90 GLN A O 1
ATOM 734 N N . GLN A 1 91 ? 14.095 4.736 -10.202 1.00 91.38 91 GLN A N 1
ATOM 735 C CA . GLN A 1 91 ? 15.212 3.788 -10.263 1.00 91.38 91 GLN A CA 1
ATOM 736 C C . GLN A 1 91 ? 14.734 2.338 -10.153 1.00 91.38 91 GLN A C 1
ATOM 738 O O . GLN A 1 91 ? 15.319 1.442 -10.756 1.00 91.38 91 GLN A O 1
ATOM 743 N N . LEU A 1 92 ? 13.648 2.106 -9.411 1.00 87.25 92 LEU A N 1
ATOM 744 C CA . LEU A 1 92 ? 13.079 0.773 -9.216 1.00 87.25 92 LEU A CA 1
ATOM 745 C C . LEU A 1 92 ? 12.152 0.351 -10.366 1.00 87.25 92 LEU A C 1
ATOM 747 O O . LEU A 1 92 ? 11.803 -0.825 -10.440 1.00 87.25 92 LEU A O 1
ATOM 751 N N . LYS A 1 93 ? 11.758 1.293 -11.242 1.00 87.81 93 LYS A N 1
ATOM 752 C CA . LYS A 1 93 ? 10.904 1.073 -12.428 1.00 87.81 93 LYS A CA 1
ATOM 753 C C . LYS A 1 93 ? 9.631 0.263 -12.128 1.00 87.81 93 LYS A C 1
ATOM 755 O O . LYS A 1 93 ? 9.212 -0.578 -12.918 1.00 87.81 93 LYS A O 1
ATOM 760 N N . ILE A 1 94 ? 9.024 0.518 -10.972 1.00 89.88 94 ILE A N 1
ATOM 761 C CA . ILE A 1 94 ? 7.825 -0.178 -10.493 1.00 89.88 94 ILE A CA 1
ATOM 762 C C . ILE A 1 94 ? 6.609 0.366 -11.247 1.00 89.88 94 ILE A C 1
ATOM 764 O O . ILE A 1 94 ? 6.392 1.577 -11.278 1.00 89.88 94 ILE A O 1
ATOM 768 N N . LYS A 1 95 ? 5.806 -0.518 -11.846 1.00 88.62 95 LYS A N 1
ATOM 769 C CA . LYS A 1 95 ? 4.577 -0.135 -12.566 1.00 88.62 95 LYS A CA 1
ATOM 770 C C . LYS A 1 95 ? 3.334 -0.218 -11.683 1.00 88.62 95 LYS A C 1
ATOM 772 O O . LYS A 1 95 ? 2.337 0.450 -11.959 1.00 88.62 95 LYS A O 1
ATOM 777 N N . GLN A 1 96 ? 3.406 -1.016 -10.619 1.00 89.81 96 GLN A N 1
ATOM 778 C CA . GLN A 1 96 ? 2.291 -1.296 -9.730 1.00 89.81 96 GLN A CA 1
ATOM 779 C C . GLN A 1 96 ? 1.872 -0.051 -8.951 1.00 89.81 96 GLN A C 1
ATOM 781 O O . GLN A 1 96 ? 2.696 0.634 -8.337 1.00 89.81 96 GLN A O 1
ATOM 786 N N . LYS A 1 97 ? 0.564 0.210 -8.923 1.00 90.12 97 LYS A N 1
ATOM 787 C CA . LYS A 1 97 ? -0.038 1.290 -8.130 1.00 90.12 97 LYS A CA 1
ATOM 788 C C . LYS A 1 97 ? -0.711 0.718 -6.879 1.00 90.12 97 LYS A C 1
ATOM 790 O O . LYS A 1 97 ? -1.198 -0.404 -6.930 1.00 90.12 97 LYS A O 1
ATOM 795 N N . PRO A 1 98 ? -0.744 1.458 -5.758 1.00 92.62 98 PRO A N 1
ATOM 796 C CA . PRO A 1 98 ? -1.433 1.020 -4.547 1.00 92.62 98 PRO A CA 1
ATOM 797 C C . PRO A 1 98 ? -2.958 1.051 -4.719 1.00 92.62 98 PRO A C 1
ATOM 799 O O . PRO A 1 98 ? -3.482 1.949 -5.384 1.00 92.62 98 PRO A O 1
ATO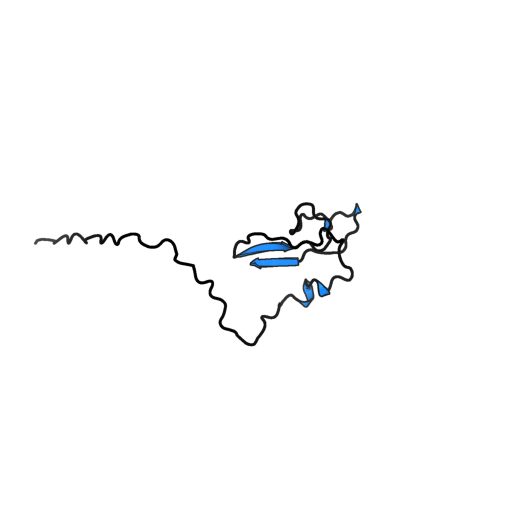M 802 N N . ILE A 1 99 ? -3.667 0.135 -4.051 1.00 91.25 99 ILE A N 1
ATOM 803 C CA . ILE A 1 99 ? -5.130 0.199 -3.927 1.00 91.25 99 ILE A CA 1
ATOM 804 C C . ILE A 1 99 ? -5.464 1.215 -2.845 1.00 91.25 99 ILE A C 1
ATOM 806 O O . ILE A 1 99 ? -4.955 1.134 -1.729 1.00 91.25 99 ILE A O 1
ATOM 810 N N . ARG A 1 100 ? -6.341 2.163 -3.164 1.00 90.81 100 ARG A N 1
ATOM 811 C CA . ARG A 1 100 ? -6.879 3.103 -2.181 1.00 90.81 100 ARG A CA 1
ATOM 812 C C . ARG A 1 100 ? -8.259 2.642 -1.763 1.00 90.81 100 ARG A C 1
ATOM 814 O O . ARG A 1 100 ? -9.081 2.365 -2.628 1.00 90.81 100 ARG A O 1
ATOM 821 N N . PHE A 1 101 ? -8.498 2.604 -0.464 1.00 88.88 101 PHE A N 1
ATOM 822 C CA . PHE A 1 101 ? -9.795 2.255 0.094 1.00 88.88 101 PHE A CA 1
ATOM 823 C C . PHE A 1 101 ? -10.104 3.137 1.298 1.00 88.88 101 PHE A C 1
ATOM 825 O O . PHE A 1 101 ? -9.206 3.717 1.911 1.00 88.88 101 PHE A O 1
ATOM 832 N N . GLU A 1 102 ? -11.386 3.261 1.588 1.00 90.12 102 GLU A N 1
ATOM 833 C CA . GLU A 1 102 ? -11.921 3.896 2.785 1.00 90.12 102 GLU A CA 1
ATOM 834 C C . GLU A 1 102 ? -12.596 2.811 3.621 1.00 90.12 102 GLU A C 1
ATOM 836 O O . GLU A 1 102 ? -13.051 1.808 3.063 1.00 90.12 102 GLU A O 1
ATOM 841 N N . VAL A 1 103 ? -12.556 2.973 4.940 1.00 87.50 103 VAL A N 1
ATOM 842 C CA . VAL A 1 103 ? -13.018 1.979 5.919 1.00 87.50 103 VAL A CA 1
ATOM 843 C C . VAL A 1 103 ? -14.382 2.356 6.453 1.00 87.50 103 VAL A C 1
ATOM 845 O O . VAL A 1 103 ? -14.553 3.551 6.783 1.00 87.50 103 VAL A O 1
#

Organism: NCBI:txid1629725

InterPro domains:
  IPR018967 Iron-binding zinc finger, CDGSH type [PF09360] (62-88)
  IPR018967 Iron-binding zinc finger, CDGSH type [SM00704] (56-93)
  IPR042216 MitoNEET, CDGSH iron-sulfur domain [G3DSA:3.40.5.90] (52-102)
  IPR052950 CDGSH iron-sulfur domain-containing protein [PTHR46491] (33-103)

pLDDT: mean 75.38, std 20.71, range [36.12, 96.88]

Radius of gyration: 25.19 Å; chains: 1; bounding box: 63×53×59 Å

Sequence (103 aa):
MAINLTRRKINFRPVLNLYALERVNYSKKSNEIPKNVIQDLISADAQKENGIIYDKKPFRMPLEAGKRYSWCLCGRSKKQPLCDGTHKNQQLKIKQKPIRFEV